Protein AF-A0A956DNE2-F1 (afdb_monomer_lite)

Secondary structure (DSSP, 8-state):
--TT---EEETTEEEEETSEETTEE----BTT--HHHHHHHHHHHHHHS-TTPEEEESS--SSSS-EEHHHHHHH-TTT--SSHHHHHHHHHTT--TTBPPPPPP--PPPP-

pLDDT: mean 95.17, std 4.62, range [77.69, 98.56]

Sequence (112 aa):
HTPGSVSYRIAGAVVTGDTLFVNGCGRCDFVGGDPEVMFATLHELLDALPGDTVMYPGHDYGQTRSARLDAQRDDNPYLAYGTVADFVRHRMEGKTPGSPLPPKPDWTPPAG

Foldseek 3Di:
DAPPFDWDDDPLEIEREQLDAALDHHAQQAARRDLLVSLVVLVCVLVVHDQQRKYAYNDHPHPDRIDGSVCCCVRRPLNPDPDSVVSCCVSCVPGHHHHHDDPDPPDDDPDD

Radius of gyration: 15.03 Å; chains: 1; bounding box: 35×41×30 Å

Structure (mmCIF, N/CA/C/O backbone):
data_AF-A0A956DNE2-F1
#
_entry.id   AF-A0A956DNE2-F1
#
loop_
_atom_site.group_PDB
_atom_site.id
_atom_site.type_symbol
_atom_site.label_atom_id
_atom_site.label_alt_id
_atom_site.label_comp_id
_atom_site.label_asym_id
_atom_site.label_entity_id
_atom_site.label_seq_id
_atom_site.pdbx_PDB_ins_code
_atom_site.Cartn_x
_atom_site.Cartn_y
_atom_site.Cartn_z
_atom_site.occupancy
_atom_site.B_iso_or_equiv
_atom_site.auth_seq_id
_atom_site.auth_comp_id
_atom_site.auth_asym_id
_atom_site.auth_atom_id
_atom_site.pdbx_PDB_model_num
ATOM 1 N N . HIS A 1 1 ? 2.759 -5.852 -4.682 1.00 95.38 1 HIS A N 1
ATOM 2 C CA . HIS A 1 1 ? 4.169 -6.116 -4.300 1.00 95.38 1 HIS A CA 1
ATOM 3 C C . HIS A 1 1 ? 4.739 -7.293 -5.085 1.00 95.38 1 HIS A C 1
ATOM 5 O O . HIS A 1 1 ? 5.673 -7.106 -5.853 1.00 95.38 1 HIS A O 1
ATOM 11 N N . THR A 1 2 ? 4.146 -8.476 -4.940 1.00 96.00 2 THR A N 1
ATOM 12 C CA . THR A 1 2 ? 4.379 -9.655 -5.790 1.00 96.00 2 THR A CA 1
ATOM 13 C C . THR A 1 2 ? 3.028 -10.228 -6.238 1.00 96.00 2 THR A C 1
ATOM 15 O O . THR A 1 2 ? 2.028 -9.956 -5.569 1.00 96.00 2 THR A O 1
ATOM 18 N N . PRO A 1 3 ? 2.959 -11.053 -7.301 1.00 94.88 3 PRO A N 1
ATOM 19 C CA . PRO A 1 3 ? 1.694 -11.653 -7.739 1.00 94.88 3 PRO A CA 1
ATOM 20 C C . PRO A 1 3 ? 1.072 -12.593 -6.697 1.00 94.88 3 PRO A C 1
ATOM 22 O O . PRO A 1 3 ? -0.135 -12.787 -6.680 1.00 94.88 3 PRO A O 1
ATOM 25 N N . GLY A 1 4 ? 1.900 -13.178 -5.825 1.00 94.69 4 GLY A N 1
ATOM 26 C CA . GLY A 1 4 ? 1.470 -14.063 -4.740 1.00 94.69 4 GLY A CA 1
ATOM 27 C C . GLY A 1 4 ? 1.272 -13.364 -3.394 1.00 94.69 4 GLY A C 1
ATOM 28 O O . GLY A 1 4 ? 1.243 -14.043 -2.372 1.00 94.69 4 GLY A O 1
ATOM 29 N N . SER A 1 5 ? 1.216 -12.029 -3.354 1.00 95.88 5 SER A N 1
ATOM 30 C CA . SER A 1 5 ? 0.947 -11.297 -2.110 1.00 95.88 5 SER A CA 1
ATOM 31 C C . SER A 1 5 ? -0.477 -11.584 -1.623 1.00 95.88 5 SER A C 1
ATOM 33 O O . SER A 1 5 ? -1.422 -11.520 -2.403 1.00 95.88 5 SER A O 1
ATOM 35 N N . VAL A 1 6 ? -0.632 -11.882 -0.331 1.00 96.31 6 VAL A N 1
ATOM 36 C CA . VAL A 1 6 ? -1.931 -12.145 0.306 1.00 96.31 6 VAL A CA 1
ATOM 37 C C . VAL A 1 6 ? -1.989 -11.406 1.639 1.00 96.31 6 VAL A C 1
ATOM 39 O O . VAL A 1 6 ? -0.996 -11.382 2.368 1.00 96.31 6 VAL A O 1
ATOM 42 N N . SER A 1 7 ? -3.151 -10.843 1.966 1.00 96.94 7 SER A N 1
ATOM 43 C CA . SER A 1 7 ? -3.432 -10.255 3.280 1.00 96.94 7 SER A CA 1
ATOM 44 C C . SER A 1 7 ? -4.373 -11.159 4.075 1.00 96.94 7 SER A C 1
ATOM 46 O O . SER A 1 7 ? -5.357 -11.665 3.535 1.00 96.94 7 SER A O 1
ATOM 48 N N . TYR A 1 8 ? -4.101 -11.341 5.366 1.00 97.69 8 TYR A N 1
ATOM 49 C CA . TYR A 1 8 ? -4.894 -12.201 6.249 1.00 97.69 8 TYR A CA 1
ATOM 50 C C . TYR A 1 8 ? -5.640 -11.365 7.278 1.00 97.69 8 TYR A C 1
ATOM 52 O O . TYR A 1 8 ? -5.028 -10.750 8.150 1.00 97.69 8 TYR A O 1
ATOM 60 N N . ARG A 1 9 ? -6.971 -11.359 7.210 1.00 96.94 9 ARG A N 1
ATOM 61 C CA . ARG A 1 9 ? -7.814 -10.722 8.225 1.00 96.94 9 ARG A CA 1
ATOM 62 C C . ARG A 1 9 ? -8.106 -11.696 9.362 1.00 96.94 9 ARG A C 1
ATOM 64 O O . ARG A 1 9 ? -8.568 -12.808 9.123 1.00 96.94 9 ARG A O 1
ATOM 71 N N . ILE A 1 10 ? -7.894 -11.252 10.596 1.00 96.06 10 ILE A N 1
ATOM 72 C CA . ILE A 1 10 ? -8.161 -12.015 11.817 1.00 96.06 10 ILE A CA 1
ATOM 73 C C . ILE A 1 10 ? -8.900 -11.090 12.786 1.00 96.06 10 ILE A C 1
ATOM 75 O O . ILE A 1 10 ? -8.311 -10.179 13.361 1.00 96.06 10 ILE A O 1
ATOM 79 N N . ALA A 1 11 ? -10.204 -11.315 12.961 1.00 94.62 11 ALA A N 1
ATOM 80 C CA . ALA A 1 11 ? -11.074 -10.465 13.778 1.00 94.62 11 ALA A CA 1
ATOM 81 C C . ALA A 1 11 ? -10.957 -8.965 13.406 1.00 94.62 11 ALA A C 1
ATOM 83 O O . ALA A 1 11 ? -11.243 -8.594 12.263 1.00 94.62 11 ALA A O 1
ATOM 84 N N . GLY A 1 12 ? -10.562 -8.117 14.364 1.00 96.06 12 GLY A N 1
ATOM 85 C CA . GLY A 1 12 ? -10.343 -6.674 14.196 1.00 96.06 12 GLY A CA 1
ATOM 86 C C . GLY A 1 12 ? -8.945 -6.294 13.693 1.00 96.06 12 GLY A C 1
ATOM 87 O O . GLY A 1 12 ? -8.546 -5.139 13.816 1.00 96.06 12 GLY A O 1
ATOM 88 N N . ALA A 1 13 ? -8.180 -7.253 13.170 1.00 98.31 13 ALA A N 1
ATOM 89 C CA . ALA A 1 13 ? -6.828 -7.044 12.673 1.00 98.31 13 ALA A CA 1
ATOM 90 C C . ALA A 1 13 ? -6.638 -7.579 11.248 1.00 98.31 13 ALA A C 1
ATOM 92 O O . ALA A 1 13 ? -7.370 -8.459 10.785 1.00 98.31 13 ALA A O 1
ATOM 93 N N . VAL A 1 14 ? -5.610 -7.076 10.567 1.00 98.50 14 VAL A N 1
ATOM 94 C CA . VAL A 1 14 ? -5.166 -7.568 9.260 1.00 98.50 14 VAL A CA 1
ATOM 95 C C . VAL A 1 14 ? -3.643 -7.651 9.196 1.00 98.50 14 VAL A C 1
ATOM 97 O O . VAL A 1 14 ? -2.945 -6.709 9.554 1.00 98.50 14 VAL A O 1
ATOM 100 N N . VAL A 1 15 ? -3.115 -8.779 8.728 1.00 98.31 15 VAL A N 1
ATOM 101 C CA . VAL A 1 15 ? -1.702 -8.933 8.367 1.00 98.31 15 VAL A CA 1
ATOM 102 C C . VAL A 1 15 ? -1.561 -8.595 6.889 1.00 98.31 15 VAL A C 1
ATOM 104 O O . VAL A 1 15 ? -2.174 -9.259 6.056 1.00 98.31 15 VAL A O 1
ATOM 107 N N . THR A 1 16 ? -0.783 -7.565 6.562 1.00 98.06 16 THR A N 1
ATOM 108 C CA . THR A 1 16 ? -0.711 -6.980 5.208 1.00 98.06 16 THR A CA 1
ATOM 109 C C . THR A 1 16 ? 0.505 -7.435 4.404 1.00 98.06 16 THR A C 1
ATOM 111 O O . THR A 1 16 ? 0.611 -7.125 3.212 1.00 98.06 16 THR A O 1
ATOM 114 N N . GLY A 1 17 ? 1.435 -8.155 5.043 1.00 97.38 17 GLY A N 1
ATOM 115 C CA . GLY A 1 17 ? 2.713 -8.519 4.438 1.00 97.38 17 GLY A CA 1
ATOM 116 C C . GLY A 1 17 ? 3.427 -7.277 3.904 1.00 97.38 17 GLY A C 1
ATOM 117 O O . GLY A 1 17 ? 3.463 -6.242 4.569 1.00 97.38 17 GLY A O 1
ATOM 118 N N . ASP A 1 18 ? 3.924 -7.365 2.675 1.00 97.19 18 ASP A N 1
ATOM 119 C CA . ASP A 1 18 ? 4.610 -6.258 2.000 1.00 97.19 18 ASP A CA 1
ATOM 120 C C . ASP A 1 18 ? 3.690 -5.415 1.107 1.00 97.19 18 ASP A C 1
ATOM 122 O O . ASP A 1 18 ? 4.149 -4.651 0.258 1.00 97.19 18 ASP A O 1
ATOM 126 N N . THR A 1 19 ? 2.374 -5.538 1.282 1.00 97.75 19 THR A N 1
ATOM 127 C CA . THR A 1 19 ? 1.397 -4.724 0.547 1.00 97.75 19 THR A CA 1
ATOM 128 C C . THR A 1 19 ? 1.331 -3.316 1.133 1.00 97.75 19 THR A C 1
ATOM 130 O O . THR A 1 19 ? 1.631 -2.346 0.439 1.00 97.75 19 THR A O 1
ATOM 133 N N . LEU A 1 20 ? 1.013 -3.212 2.426 1.00 97.94 20 LEU A N 1
ATOM 134 C CA . LEU A 1 20 ? 0.857 -1.955 3.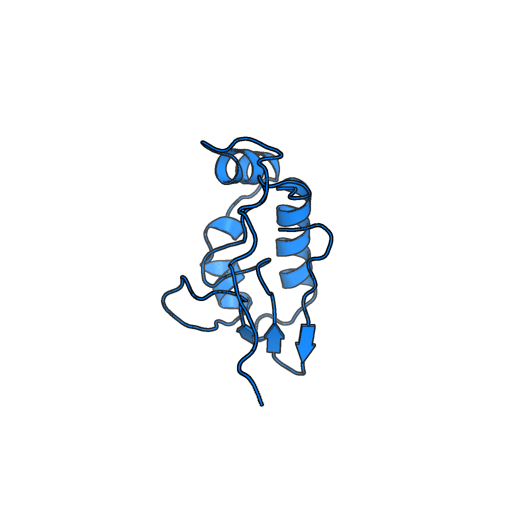160 1.00 97.94 20 LEU A CA 1
ATOM 135 C C . LEU A 1 20 ? 1.764 -1.960 4.393 1.00 97.94 20 LEU A C 1
ATOM 137 O O . LEU A 1 20 ? 1.737 -2.908 5.179 1.00 97.94 20 LEU A O 1
ATOM 141 N N . PHE A 1 21 ? 2.526 -0.883 4.567 1.00 98.00 21 PHE A N 1
ATOM 142 C CA . PHE A 1 21 ? 3.356 -0.614 5.740 1.00 98.00 21 PHE A CA 1
ATOM 143 C C . PHE A 1 21 ? 2.823 0.599 6.499 1.00 98.00 21 PHE A C 1
ATOM 145 O O . PHE A 1 21 ? 2.077 1.398 5.936 1.00 98.00 21 PHE A O 1
ATOM 152 N N . VAL A 1 22 ? 3.259 0.779 7.750 1.00 97.75 22 VAL A N 1
ATOM 153 C CA . VAL A 1 22 ? 3.023 2.041 8.463 1.00 97.75 22 VAL A CA 1
ATOM 154 C C . VAL A 1 22 ? 3.728 3.163 7.697 1.00 97.75 22 VAL A C 1
ATOM 156 O O . VAL A 1 22 ? 4.953 3.179 7.595 1.00 97.75 22 VAL A O 1
ATOM 159 N N . ASN A 1 23 ? 2.937 4.070 7.128 1.00 96.62 23 ASN A N 1
ATOM 160 C CA . ASN A 1 23 ? 3.343 5.190 6.279 1.00 96.62 23 ASN A CA 1
ATOM 161 C C . ASN A 1 23 ? 4.188 4.774 5.056 1.00 96.62 23 ASN A C 1
ATOM 163 O O . ASN A 1 23 ? 5.040 5.527 4.581 1.00 96.62 23 ASN A O 1
ATOM 167 N N . GLY A 1 24 ? 3.960 3.563 4.537 1.00 96.81 24 GLY A N 1
ATOM 168 C CA . GLY A 1 24 ? 4.677 3.024 3.384 1.00 96.81 24 GLY A CA 1
ATOM 169 C C . GLY A 1 24 ? 3.906 1.958 2.604 1.00 96.81 24 GLY A C 1
ATOM 170 O O . GLY A 1 24 ? 2.813 1.545 2.984 1.00 96.81 24 GLY A O 1
ATOM 171 N N . CYS A 1 25 ? 4.512 1.470 1.521 1.00 97.31 25 CYS A N 1
ATOM 172 C CA . CYS A 1 25 ? 4.077 0.272 0.798 1.00 97.31 25 CYS A CA 1
ATOM 173 C C . CYS A 1 25 ? 5.271 -0.452 0.153 1.00 97.31 25 CYS A C 1
ATOM 175 O O . CYS A 1 25 ? 6.361 0.116 -0.018 1.00 97.31 25 CYS A O 1
ATOM 177 N N . GLY A 1 26 ? 5.063 -1.711 -0.233 1.00 96.56 26 GLY A N 1
ATOM 178 C CA . GLY A 1 26 ? 6.084 -2.540 -0.867 1.00 96.56 26 GLY A CA 1
ATOM 179 C C . GLY A 1 26 ? 6.676 -1.959 -2.149 1.00 96.56 26 GLY A C 1
ATOM 180 O O . GLY A 1 26 ? 6.153 -1.058 -2.817 1.00 96.56 26 GLY A O 1
ATOM 181 N N . ARG A 1 27 ? 7.831 -2.495 -2.534 1.00 96.38 27 ARG A N 1
ATOM 182 C CA . ARG A 1 27 ? 8.398 -2.264 -3.868 1.00 96.38 27 ARG A CA 1
ATOM 183 C C . ARG A 1 27 ? 7.597 -3.010 -4.936 1.00 96.38 27 ARG A C 1
ATOM 185 O O . ARG A 1 27 ? 6.970 -4.025 -4.637 1.00 96.38 27 ARG A O 1
ATOM 192 N N . CYS A 1 28 ? 7.634 -2.487 -6.159 1.00 97.69 28 CYS A N 1
ATOM 193 C CA . CYS A 1 28 ? 6.891 -3.013 -7.309 1.00 97.69 28 CYS A CA 1
ATOM 194 C C . CYS A 1 28 ? 7.767 -3.184 -8.558 1.00 97.69 28 CYS A C 1
ATOM 196 O O . CYS A 1 28 ? 7.249 -3.425 -9.634 1.00 97.69 28 CYS A O 1
ATOM 198 N N . ASP A 1 29 ? 9.082 -3.022 -8.440 1.00 97.38 29 ASP A N 1
ATOM 199 C CA . ASP A 1 29 ? 9.998 -2.970 -9.581 1.00 97.38 29 ASP A CA 1
ATOM 200 C C . ASP A 1 29 ? 10.777 -4.268 -9.819 1.00 97.38 29 ASP A C 1
ATOM 202 O O . ASP A 1 29 ? 11.425 -4.410 -10.852 1.00 97.38 29 ASP A O 1
ATOM 206 N N . PHE A 1 30 ? 10.703 -5.233 -8.900 1.00 96.81 30 PHE A N 1
ATOM 207 C CA . PHE A 1 30 ? 11.217 -6.578 -9.146 1.00 96.81 30 PHE A CA 1
ATOM 208 C C . PHE A 1 30 ? 10.298 -7.373 -10.084 1.00 96.81 30 PHE A C 1
ATOM 210 O O . PHE A 1 30 ? 9.140 -7.012 -10.282 1.00 96.81 30 PHE A O 1
ATOM 217 N N . VAL A 1 31 ? 10.804 -8.478 -10.641 1.00 95.56 31 VAL A N 1
ATOM 218 C CA . VAL A 1 31 ? 10.019 -9.428 -11.448 1.00 95.56 31 VAL A CA 1
ATOM 219 C C . VAL A 1 31 ? 8.679 -9.769 -10.777 1.00 95.56 31 VAL A C 1
ATOM 221 O O . VAL A 1 31 ? 8.629 -10.180 -9.618 1.00 95.56 31 VAL A O 1
ATOM 224 N N . GLY A 1 32 ? 7.588 -9.580 -11.527 1.00 95.38 32 GLY A N 1
ATOM 225 C CA . GLY A 1 32 ? 6.208 -9.799 -11.080 1.00 95.38 32 GLY A CA 1
ATOM 226 C C . GLY A 1 32 ? 5.600 -8.666 -10.243 1.00 95.38 32 GLY A C 1
ATOM 227 O O . GLY A 1 32 ? 4.405 -8.698 -9.965 1.00 95.38 32 GLY A O 1
ATOM 228 N N . GLY A 1 33 ? 6.383 -7.672 -9.828 1.00 97.44 33 GLY A N 1
ATOM 229 C CA . GLY A 1 33 ? 5.855 -6.459 -9.217 1.00 97.44 33 GLY A CA 1
ATOM 230 C C . GLY A 1 33 ? 5.141 -5.584 -10.247 1.00 97.44 33 GLY A C 1
ATOM 231 O O . GLY A 1 33 ? 5.591 -5.464 -11.384 1.00 97.44 33 GLY A O 1
ATOM 232 N N . ASP A 1 34 ? 4.036 -4.971 -9.828 1.00 98.25 34 ASP A N 1
ATOM 233 C CA . ASP A 1 34 ? 3.243 -4.074 -10.664 1.00 98.25 34 ASP A CA 1
ATOM 234 C C . ASP A 1 34 ? 2.728 -2.896 -9.807 1.00 98.25 34 ASP A C 1
ATOM 236 O O . ASP A 1 34 ? 2.014 -3.123 -8.820 1.00 98.25 34 ASP A O 1
ATOM 240 N N . PRO A 1 35 ? 3.141 -1.647 -10.104 1.00 98.19 35 PRO A N 1
ATOM 241 C CA . PRO A 1 35 ? 2.726 -0.471 -9.345 1.00 98.19 35 PRO A CA 1
ATOM 242 C C . PRO A 1 35 ? 1.264 -0.068 -9.592 1.00 98.19 35 PRO A C 1
ATOM 244 O O . PRO A 1 35 ? 0.659 0.511 -8.693 1.00 98.19 35 PRO A O 1
ATOM 247 N N . GLU A 1 36 ? 0.675 -0.375 -10.749 1.00 98.44 36 GLU A N 1
ATOM 248 C CA . GLU A 1 36 ? -0.745 -0.103 -11.018 1.00 98.44 36 GLU A CA 1
ATOM 249 C C . GLU A 1 36 ? -1.625 -1.044 -10.195 1.00 98.44 36 GLU A C 1
ATOM 251 O O . GLU A 1 36 ? -2.545 -0.600 -9.504 1.00 98.44 36 GLU A O 1
ATOM 256 N N . VAL A 1 37 ? -1.274 -2.334 -10.177 1.00 98.25 37 VAL A N 1
ATOM 257 C CA . VAL A 1 37 ? -1.948 -3.324 -9.323 1.00 98.25 37 VAL A CA 1
ATOM 258 C C . VAL A 1 37 ? -1.780 -2.959 -7.852 1.00 98.25 37 VAL A C 1
ATOM 260 O O . VAL A 1 37 ? -2.751 -3.000 -7.104 1.00 98.25 37 VAL A O 1
ATOM 263 N N . MET A 1 38 ? -0.581 -2.545 -7.427 1.00 98.38 38 MET A N 1
ATOM 264 C CA . MET A 1 38 ? -0.352 -2.100 -6.049 1.00 98.38 38 MET A CA 1
ATOM 265 C C . MET A 1 38 ? -1.264 -0.934 -5.659 1.00 98.38 38 MET A C 1
ATOM 267 O O . MET A 1 38 ? -1.853 -0.969 -4.581 1.00 98.38 38 MET A O 1
ATOM 271 N N . PHE A 1 39 ? -1.391 0.079 -6.519 1.00 98.50 39 PHE A N 1
ATOM 272 C CA . PHE A 1 39 ? -2.274 1.217 -6.270 1.00 98.50 39 PHE A CA 1
ATOM 273 C C . PHE A 1 39 ? -3.718 0.758 -6.042 1.00 98.50 39 PHE A C 1
ATOM 275 O O . PHE A 1 39 ? -4.325 1.131 -5.038 1.00 98.50 39 PHE A O 1
ATOM 282 N N . ALA A 1 40 ? -4.241 -0.099 -6.924 1.00 98.19 40 ALA A N 1
ATOM 283 C CA . ALA A 1 40 ? -5.588 -0.648 -6.791 1.00 98.19 40 ALA A CA 1
ATOM 284 C C . ALA A 1 40 ? -5.749 -1.478 -5.505 1.00 98.19 40 ALA A C 1
ATOM 286 O O . ALA A 1 40 ? -6.684 -1.247 -4.743 1.00 98.19 40 ALA A O 1
ATOM 287 N N . THR A 1 41 ? -4.803 -2.379 -5.212 1.00 97.94 41 THR A N 1
ATOM 288 C CA . THR A 1 41 ? -4.832 -3.236 -4.014 1.00 97.94 41 THR A CA 1
ATOM 289 C C . THR A 1 41 ? -4.828 -2.426 -2.717 1.00 97.94 41 THR A C 1
ATOM 291 O O . THR A 1 41 ? -5.519 -2.787 -1.768 1.00 97.94 41 THR A O 1
ATOM 294 N N . LEU A 1 42 ? -4.056 -1.338 -2.649 1.00 98.12 42 LEU A N 1
ATOM 295 C CA . LEU A 1 42 ? -4.001 -0.473 -1.469 1.00 98.12 42 LEU A CA 1
ATOM 296 C C . LEU A 1 42 ? -5.360 0.176 -1.170 1.00 98.12 42 LEU A C 1
ATOM 298 O O . LEU A 1 42 ? -5.792 0.172 -0.020 1.00 98.12 42 LEU A O 1
ATOM 302 N N . HIS A 1 43 ? -6.040 0.690 -2.196 1.00 97.19 43 HIS A N 1
ATOM 303 C CA . HIS A 1 43 ? -7.359 1.307 -2.044 1.00 97.19 43 HIS A CA 1
ATOM 304 C C . HIS A 1 43 ? -8.426 0.260 -1.718 1.00 97.19 43 HIS A C 1
ATOM 306 O O . HIS A 1 43 ? -9.171 0.424 -0.756 1.00 97.19 43 HIS A O 1
ATOM 312 N N . GLU A 1 44 ? -8.425 -0.868 -2.434 1.00 97.12 44 GLU A N 1
ATOM 313 C CA . GLU A 1 44 ? -9.346 -1.980 -2.182 1.00 97.12 44 GLU A CA 1
ATOM 314 C C . GLU A 1 44 ? -9.237 -2.495 -0.739 1.00 97.12 44 GLU A C 1
ATOM 316 O O . GLU A 1 44 ? -10.252 -2.710 -0.080 1.00 97.12 44 GLU 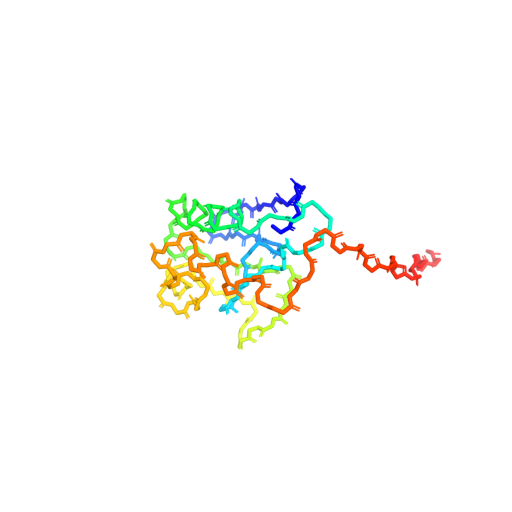A O 1
ATOM 321 N N . LEU A 1 45 ? -8.017 -2.638 -0.209 1.00 96.75 45 LEU A N 1
ATOM 322 C CA . LEU A 1 45 ? -7.790 -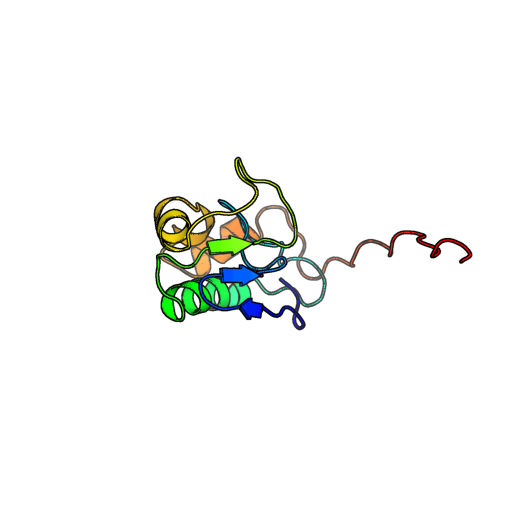3.071 1.171 1.00 96.75 45 LEU A CA 1
ATOM 323 C C . LEU A 1 45 ? -8.420 -2.113 2.194 1.00 96.75 45 LEU A C 1
ATOM 325 O O . LEU A 1 45 ? -8.992 -2.569 3.186 1.00 96.75 45 LEU A O 1
ATOM 329 N N . LEU A 1 46 ? -8.298 -0.801 1.974 1.00 96.69 46 LEU A N 1
ATOM 330 C CA . LEU A 1 46 ? -8.851 0.220 2.868 1.00 96.69 46 LEU A CA 1
ATOM 331 C C . LEU A 1 46 ? -10.368 0.331 2.757 1.00 96.69 46 LEU A C 1
ATOM 333 O O . LEU A 1 46 ? -11.017 0.629 3.755 1.00 96.69 46 LEU A O 1
ATOM 337 N N . ASP A 1 47 ? -10.924 0.127 1.568 1.00 96.75 47 ASP A N 1
ATOM 338 C CA . ASP A 1 47 ? -12.367 0.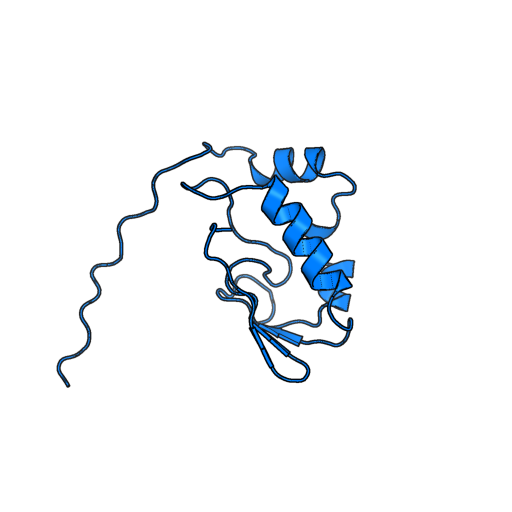188 1.332 1.00 96.75 47 ASP A CA 1
ATOM 339 C C . ASP A 1 47 ? -13.076 -1.073 1.843 1.00 96.75 47 ASP A C 1
ATOM 341 O O . ASP A 1 47 ? -14.211 -1.013 2.317 1.00 96.75 47 ASP A O 1
ATOM 345 N N . ALA A 1 48 ? -12.398 -2.223 1.803 1.00 96.81 48 ALA A N 1
ATOM 346 C CA . ALA A 1 48 ? -12.947 -3.506 2.233 1.00 96.81 48 ALA A CA 1
ATOM 347 C C . ALA A 1 48 ? -13.005 -3.687 3.761 1.00 96.81 48 ALA A C 1
ATOM 349 O O . ALA A 1 48 ? -13.692 -4.594 4.247 1.00 96.81 48 ALA A O 1
ATOM 350 N N . LEU A 1 49 ? -12.267 -2.883 4.534 1.00 97.62 49 LEU A N 1
ATOM 351 C CA . LEU A 1 49 ? -12.083 -3.081 5.973 1.00 97.62 49 LEU A CA 1
ATOM 352 C C . LEU A 1 49 ? -12.515 -1.851 6.792 1.00 97.62 49 LEU A C 1
ATOM 354 O O . LEU A 1 49 ? -12.304 -0.717 6.368 1.00 97.62 49 LEU A O 1
ATOM 358 N N . PRO A 1 50 ? -13.088 -2.046 7.998 1.00 97.94 50 PRO A N 1
ATOM 359 C CA . PRO A 1 50 ? -13.370 -0.946 8.916 1.00 97.94 50 PRO A CA 1
ATOM 360 C C . PRO A 1 50 ? -12.112 -0.129 9.229 1.00 97.94 50 PRO A C 1
ATOM 362 O O . PRO A 1 50 ? -11.041 -0.702 9.439 1.00 97.94 50 PRO A O 1
ATOM 365 N N . GLY A 1 51 ? -12.246 1.195 9.321 1.00 97.88 51 GLY A N 1
ATOM 366 C CA . GLY A 1 51 ? -11.113 2.090 9.586 1.00 97.88 51 GLY A CA 1
ATOM 367 C C . GLY A 1 51 ? -10.415 1.831 10.927 1.00 97.88 51 GLY A C 1
ATOM 368 O O . GLY A 1 51 ? -9.218 2.061 11.055 1.00 97.88 51 GLY A O 1
ATOM 369 N N . ASP A 1 52 ? -11.124 1.284 11.915 1.00 98.12 52 ASP A N 1
ATOM 370 C CA . ASP A 1 52 ? -10.558 0.895 13.206 1.00 98.12 52 ASP A CA 1
ATOM 371 C C . ASP A 1 52 ? -9.804 -0.442 13.201 1.00 98.12 52 ASP A C 1
ATOM 373 O O . ASP A 1 52 ? -9.189 -0.784 14.213 1.00 98.12 52 ASP A O 1
ATOM 377 N N . THR A 1 53 ? -9.782 -1.158 12.072 1.00 98.56 53 THR A N 1
ATOM 378 C CA . THR A 1 53 ? -8.983 -2.378 11.900 1.00 98.56 53 THR A CA 1
ATOM 379 C C . THR A 1 53 ? -7.501 -2.068 12.098 1.00 98.56 53 THR A C 1
ATOM 381 O O . THR A 1 53 ? -6.967 -1.135 11.496 1.00 98.56 53 THR A O 1
ATOM 384 N N . VAL A 1 54 ? -6.809 -2.873 12.905 1.00 98.44 54 VAL A N 1
ATOM 385 C CA . VAL A 1 54 ? -5.366 -2.723 13.145 1.00 98.44 54 VAL A CA 1
ATOM 386 C C . VAL A 1 54 ? -4.572 -3.522 12.111 1.00 98.44 54 VAL A C 1
ATOM 388 O O . VAL A 1 54 ? -4.734 -4.738 12.002 1.00 98.44 54 VAL A O 1
ATOM 391 N N . MET A 1 55 ? -3.691 -2.860 11.364 1.00 98.06 55 MET A N 1
ATOM 392 C CA . MET A 1 55 ? -2.790 -3.505 10.412 1.00 98.06 55 MET A CA 1
ATOM 393 C C . MET A 1 55 ? -1.452 -3.912 11.034 1.00 98.06 55 MET A C 1
ATOM 395 O O . MET A 1 55 ? -0.870 -3.181 11.837 1.00 98.06 55 MET A O 1
ATOM 399 N N . TYR A 1 56 ? -0.943 -5.057 10.589 1.00 98.06 56 TYR A N 1
ATOM 400 C CA . TYR A 1 56 ? 0.353 -5.621 10.952 1.00 98.06 56 TYR A CA 1
ATOM 401 C C . TYR A 1 56 ? 1.164 -5.905 9.675 1.00 98.06 56 TYR A C 1
ATOM 403 O O . TYR A 1 56 ? 0.814 -6.822 8.922 1.00 98.06 56 TYR A O 1
ATOM 411 N N . PRO A 1 57 ? 2.222 -5.126 9.399 1.00 98.00 57 PRO A N 1
ATOM 412 C CA . PRO A 1 57 ? 3.031 -5.284 8.199 1.00 98.00 57 PRO A CA 1
ATOM 413 C C . PRO A 1 57 ? 3.997 -6.471 8.286 1.00 98.00 57 PRO A C 1
ATOM 415 O O . PRO A 1 57 ? 4.333 -6.945 9.369 1.00 98.00 57 PRO A O 1
ATOM 418 N N . GLY A 1 58 ? 4.475 -6.931 7.126 1.00 95.38 58 GLY A N 1
ATOM 419 C CA . GLY A 1 58 ? 5.524 -7.953 7.019 1.00 95.38 58 GLY A CA 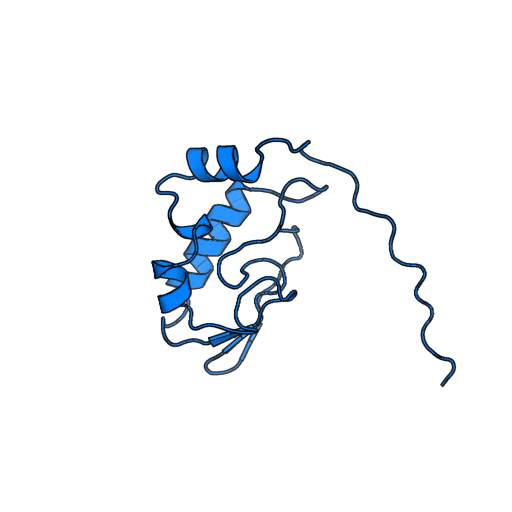1
ATOM 420 C C . GLY A 1 58 ? 6.910 -7.447 7.426 1.00 95.38 58 GLY A C 1
ATOM 421 O O . GLY A 1 58 ? 7.736 -8.228 7.892 1.00 95.38 58 GLY A O 1
ATOM 422 N N . HIS A 1 59 ? 7.133 -6.136 7.312 1.00 94.38 59 HIS A N 1
ATOM 423 C CA . HIS A 1 59 ? 8.350 -5.458 7.739 1.00 94.38 59 HIS A CA 1
ATOM 424 C C . HIS A 1 59 ? 8.023 -4.168 8.494 1.00 94.38 59 HIS A C 1
ATOM 426 O O . HIS A 1 59 ? 7.070 -3.459 8.169 1.00 94.38 59 HIS A O 1
ATOM 432 N N . ASP A 1 60 ? 8.849 -3.858 9.490 1.00 90.56 60 ASP A N 1
ATOM 433 C CA . ASP A 1 60 ? 8.742 -2.642 10.288 1.00 90.56 60 ASP A CA 1
ATOM 434 C C . ASP A 1 60 ? 9.749 -1.595 9.798 1.00 90.56 60 ASP A C 1
ATOM 436 O O . ASP A 1 60 ? 10.960 -1.736 9.977 1.00 90.56 60 ASP A O 1
ATOM 440 N N . TYR A 1 61 ? 9.227 -0.554 9.154 1.00 84.69 61 TYR A N 1
ATOM 441 C CA . TYR A 1 61 ? 9.976 0.638 8.742 1.00 84.69 61 TYR A CA 1
ATOM 442 C C . TYR A 1 61 ? 9.366 1.924 9.316 1.00 84.69 61 TYR A C 1
ATOM 444 O O . TYR A 1 61 ? 9.829 3.022 9.005 1.00 84.69 61 TYR A O 1
ATOM 452 N N . GLY A 1 62 ? 8.281 1.793 10.083 1.00 81.12 62 GLY A N 1
ATOM 453 C CA . GLY A 1 62 ? 7.490 2.909 10.576 1.00 81.12 62 GLY A CA 1
ATOM 454 C C . GLY A 1 62 ? 7.949 3.381 11.950 1.00 81.12 62 GLY A C 1
ATOM 455 O O . GLY A 1 62 ? 8.893 2.868 12.542 1.00 81.12 62 GLY A O 1
ATOM 456 N N . GLN A 1 63 ? 7.238 4.371 12.487 1.00 86.75 63 GLN A N 1
ATOM 457 C CA . GLN A 1 63 ? 7.429 4.807 13.877 1.00 86.75 63 GLN A CA 1
ATOM 458 C C . GLN A 1 63 ? 6.831 3.811 14.881 1.00 86.75 63 GLN A C 1
ATOM 460 O O . GLN A 1 63 ? 7.203 3.793 16.054 1.00 86.75 63 GLN A O 1
ATOM 465 N N . THR A 1 64 ? 5.886 2.993 14.418 1.00 94.38 64 THR A N 1
ATOM 466 C CA . THR A 1 64 ? 5.196 1.969 15.193 1.00 94.38 64 THR A CA 1
ATOM 467 C C . THR A 1 64 ? 5.141 0.668 14.400 1.00 94.38 64 THR A C 1
ATOM 469 O O . THR A 1 64 ? 5.144 0.665 13.172 1.00 94.38 64 THR A O 1
ATOM 472 N N . ARG A 1 65 ? 5.015 -0.449 15.125 1.00 95.81 65 ARG A N 1
ATOM 473 C CA . ARG A 1 65 ? 4.918 -1.801 14.546 1.00 95.81 65 ARG A CA 1
ATOM 474 C C . ARG A 1 65 ? 3.563 -2.109 13.911 1.00 95.81 65 ARG A C 1
ATOM 476 O O . ARG A 1 65 ? 3.434 -3.082 13.179 1.00 95.81 65 ARG A O 1
ATOM 483 N N . SER A 1 66 ? 2.541 -1.334 14.249 1.00 97.25 66 SER A N 1
ATOM 484 C CA . SER A 1 66 ? 1.173 -1.475 13.759 1.00 97.25 66 SER A CA 1
ATOM 485 C C . SER A 1 66 ? 0.467 -0.123 13.810 1.00 97.25 66 SER A C 1
ATOM 487 O O . SER A 1 66 ? 0.895 0.790 14.526 1.00 97.25 66 SER A O 1
ATOM 489 N N . ALA A 1 67 ? -0.610 0.012 13.043 1.00 97.62 67 ALA A N 1
ATOM 490 C CA . ALA A 1 67 ? -1.440 1.213 12.999 1.00 97.62 67 ALA A CA 1
ATOM 491 C C . ALA A 1 67 ? -2.880 0.852 12.613 1.00 97.62 67 ALA A C 1
ATOM 493 O O . ALA A 1 67 ? -3.128 -0.232 12.087 1.00 97.62 67 ALA A O 1
ATOM 494 N N . ARG A 1 68 ? -3.836 1.747 12.875 1.00 98.25 68 ARG A N 1
ATOM 495 C CA . ARG A 1 68 ? -5.214 1.602 12.380 1.00 98.25 68 ARG A CA 1
ATOM 496 C C . ARG A 1 68 ? -5.283 1.990 10.903 1.00 98.25 68 ARG A C 1
ATOM 498 O O . ARG A 1 68 ? -4.507 2.834 10.454 1.00 98.25 68 ARG A O 1
ATOM 505 N N . LEU A 1 69 ? -6.187 1.367 10.151 1.00 98.25 69 LEU A N 1
ATOM 506 C CA . LEU A 1 69 ? -6.336 1.639 8.719 1.00 98.25 69 LEU A CA 1
ATOM 507 C C . LEU A 1 69 ? -6.803 3.069 8.429 1.00 98.25 69 LEU A C 1
ATOM 509 O O . LEU A 1 69 ? -6.390 3.629 7.420 1.00 98.25 69 LEU A O 1
ATOM 513 N N . ASP A 1 70 ? -7.610 3.677 9.300 1.00 98.19 70 ASP A N 1
ATOM 514 C CA . ASP A 1 70 ? -8.007 5.082 9.161 1.00 98.19 70 ASP A CA 1
ATOM 515 C C . ASP A 1 70 ? -6.811 6.032 9.276 1.00 98.19 70 ASP A C 1
ATOM 517 O O . ASP A 1 70 ? -6.593 6.839 8.382 1.00 98.19 70 ASP A O 1
ATOM 521 N N . ALA A 1 71 ? -5.952 5.843 10.276 1.00 97.50 71 ALA A N 1
ATOM 522 C CA . ALA A 1 71 ? -4.707 6.596 10.394 1.00 97.50 71 ALA A CA 1
ATOM 523 C C . ALA A 1 71 ? -3.818 6.417 9.154 1.00 97.50 71 ALA A C 1
ATOM 525 O O . ALA A 1 71 ? -3.179 7.357 8.705 1.00 97.50 71 ALA A O 1
ATOM 526 N N . GLN A 1 72 ? -3.783 5.222 8.556 1.00 97.69 72 GLN A N 1
ATOM 527 C CA . GLN A 1 72 ? -3.037 5.022 7.311 1.00 97.69 72 GLN A CA 1
ATOM 528 C C . GLN A 1 72 ? -3.674 5.726 6.117 1.00 97.69 72 GLN A C 1
ATOM 530 O O . GLN A 1 72 ? -2.947 6.292 5.310 1.00 97.69 72 GLN A O 1
ATOM 535 N N . ARG A 1 73 ? -5.002 5.730 6.008 1.00 96.75 73 ARG A N 1
ATOM 536 C CA . ARG A 1 73 ? -5.706 6.493 4.974 1.00 96.75 73 ARG A CA 1
ATOM 537 C C . ARG A 1 73 ? -5.370 7.984 5.049 1.00 96.75 73 ARG A C 1
ATOM 539 O O . ARG A 1 73 ? -5.198 8.601 4.003 1.00 96.75 73 ARG A O 1
ATOM 546 N N . ASP A 1 74 ? -5.254 8.517 6.260 1.00 96.38 74 ASP A N 1
ATOM 547 C CA . ASP A 1 74 ? -5.029 9.943 6.490 1.00 96.38 74 ASP A CA 1
ATOM 548 C C . ASP A 1 74 ? -3.540 10.332 6.382 1.00 96.38 74 ASP A C 1
ATOM 550 O O . ASP A 1 74 ? -3.215 11.361 5.787 1.00 96.38 74 ASP A O 1
ATOM 554 N N . ASP A 1 75 ? -2.628 9.500 6.900 1.00 95.94 75 ASP A N 1
ATOM 555 C CA . ASP A 1 75 ? -1.218 9.871 7.096 1.00 95.94 75 ASP A CA 1
ATOM 556 C C . ASP A 1 75 ? -0.235 9.209 6.115 1.00 95.94 75 ASP A C 1
ATOM 558 O O . ASP A 1 75 ? 0.902 9.673 5.968 1.00 95.94 75 ASP A O 1
ATOM 562 N N . ASN A 1 76 ? -0.600 8.103 5.456 1.00 96.81 76 ASN A N 1
ATOM 563 C CA . ASN A 1 76 ? 0.353 7.368 4.624 1.00 96.81 76 ASN A CA 1
ATOM 564 C C . ASN A 1 76 ? 0.587 8.105 3.291 1.00 96.81 76 ASN A C 1
ATOM 566 O O . ASN A 1 76 ? -0.321 8.188 2.458 1.00 96.81 76 ASN A O 1
ATOM 570 N N . PRO A 1 77 ? 1.818 8.566 3.002 1.00 95.88 77 PRO A N 1
ATOM 571 C CA . PRO A 1 77 ? 2.093 9.371 1.812 1.00 95.88 77 PRO A CA 1
ATOM 572 C C . PRO A 1 77 ? 1.850 8.613 0.500 1.00 95.88 77 PRO A C 1
ATOM 574 O O . PRO A 1 77 ? 1.602 9.231 -0.530 1.00 95.88 77 PRO A O 1
ATOM 577 N N . TYR A 1 78 ? 1.881 7.277 0.520 1.00 95.94 78 TYR A N 1
ATOM 578 C CA . TYR A 1 78 ? 1.609 6.451 -0.658 1.00 95.94 78 TYR A CA 1
ATOM 579 C C . TYR A 1 78 ? 0.116 6.328 -0.983 1.00 95.94 78 TYR A C 1
ATOM 581 O O . TYR A 1 78 ? -0.219 5.923 -2.093 1.00 95.94 78 TYR A O 1
ATOM 589 N N . LEU A 1 79 ? -0.763 6.694 -0.047 1.00 96.50 79 LEU A N 1
ATOM 590 C CA . LEU A 1 79 ? -2.216 6.739 -0.229 1.00 96.50 79 LEU A CA 1
ATOM 591 C C . LEU A 1 79 ? -2.717 8.138 -0.625 1.00 96.50 79 LEU A C 1
ATOM 593 O O . LEU A 1 79 ? -3.853 8.282 -1.058 1.00 96.50 79 LEU A O 1
ATOM 597 N N . ALA A 1 80 ? -1.860 9.162 -0.549 1.00 95.38 80 ALA A N 1
ATOM 598 C CA . ALA A 1 80 ? -2.213 10.544 -0.877 1.00 95.38 80 ALA A CA 1
ATOM 599 C C . ALA A 1 80 ? -2.231 10.855 -2.392 1.00 95.38 80 ALA A C 1
ATOM 601 O O . ALA A 1 80 ? -2.611 11.955 -2.799 1.00 95.38 80 ALA A O 1
ATOM 602 N N . TYR A 1 81 ? -1.802 9.920 -3.247 1.00 96.06 81 TYR A N 1
ATOM 603 C CA . TYR A 1 81 ? -1.784 10.122 -4.698 1.00 96.06 81 TYR A CA 1
ATOM 604 C C . TYR A 1 81 ? -3.191 9.998 -5.290 1.00 96.06 81 TYR A C 1
ATOM 606 O O . TYR A 1 81 ? -3.762 8.914 -5.335 1.00 96.06 81 TYR A O 1
ATOM 614 N N . GLY A 1 82 ? -3.721 11.101 -5.823 1.00 90.94 82 GLY A N 1
ATOM 615 C CA . GLY A 1 82 ? -5.064 11.134 -6.415 1.00 90.94 82 GLY A CA 1
ATOM 616 C C . GLY A 1 82 ? -5.201 10.429 -7.770 1.00 90.94 82 GLY A C 1
ATOM 617 O O . GLY A 1 82 ? -6.318 10.242 -8.247 1.00 90.94 82 GLY A O 1
ATOM 618 N N . THR A 1 83 ? -4.094 10.047 -8.416 1.00 97.12 83 THR A N 1
ATOM 619 C CA . THR A 1 83 ? -4.117 9.314 -9.688 1.00 97.12 83 THR A CA 1
ATOM 620 C C . THR A 1 83 ? -3.135 8.148 -9.675 1.00 97.12 83 THR A C 1
ATOM 622 O O . THR A 1 83 ? -2.036 8.245 -9.120 1.00 97.12 83 THR A O 1
ATOM 625 N N . VAL A 1 84 ? -3.499 7.061 -10.365 1.00 98.19 84 VAL A N 1
ATOM 626 C CA . VAL A 1 84 ? -2.600 5.916 -10.577 1.00 98.19 84 VAL A CA 1
ATOM 627 C C . VAL A 1 84 ? -1.316 6.340 -11.297 1.00 98.19 84 VAL A C 1
ATOM 629 O O . VAL A 1 84 ? -0.237 5.874 -10.955 1.00 98.19 84 VAL A O 1
ATOM 632 N N . ALA A 1 85 ? -1.397 7.285 -12.239 1.00 98.38 85 ALA A N 1
ATOM 633 C CA . ALA A 1 85 ? -0.241 7.746 -13.001 1.00 98.38 85 ALA A CA 1
ATOM 634 C C . ALA A 1 85 ? 0.799 8.457 -12.120 1.00 98.38 85 ALA A C 1
ATOM 636 O O . ALA A 1 85 ? 2.000 8.226 -12.280 1.00 98.38 85 ALA A O 1
ATOM 637 N N . ASP A 1 86 ? 0.362 9.300 -11.179 1.00 98.06 86 ASP A N 1
ATOM 638 C CA . ASP A 1 86 ? 1.274 9.980 -10.253 1.00 98.06 86 ASP A CA 1
ATOM 639 C C . ASP A 1 86 ? 1.869 9.004 -9.236 1.00 98.06 86 ASP A C 1
ATOM 641 O O . ASP A 1 86 ? 3.075 9.058 -8.975 1.00 98.06 86 ASP A O 1
ATOM 645 N N . PHE A 1 87 ? 1.060 8.060 -8.741 1.00 98.31 87 PHE A N 1
ATOM 646 C CA . PHE A 1 87 ? 1.555 6.978 -7.897 1.00 98.31 87 PHE A CA 1
ATOM 647 C C . PHE A 1 87 ? 2.625 6.159 -8.618 1.00 98.31 87 PHE A C 1
ATOM 649 O O . PHE A 1 87 ? 3.710 5.971 -8.077 1.00 98.31 87 PHE A O 1
ATOM 656 N N . VAL A 1 88 ? 2.361 5.695 -9.845 1.00 98.38 88 VAL A N 1
ATOM 657 C CA . VAL A 1 88 ? 3.304 4.890 -10.637 1.00 98.38 88 VAL A CA 1
ATOM 658 C C . VAL A 1 88 ? 4.586 5.672 -10.894 1.00 98.38 88 VAL A C 1
ATOM 660 O O . VAL A 1 88 ? 5.672 5.133 -10.675 1.00 98.38 88 VAL A O 1
ATOM 663 N N . ARG A 1 89 ? 4.480 6.950 -11.288 1.00 97.56 89 ARG A N 1
ATOM 664 C CA . ARG A 1 89 ? 5.642 7.818 -11.520 1.00 97.56 89 ARG A CA 1
ATOM 665 C C . ARG A 1 89 ? 6.531 7.888 -10.284 1.00 97.56 89 ARG A C 1
ATOM 667 O O . ARG A 1 89 ? 7.721 7.614 -10.390 1.00 97.56 89 ARG A O 1
ATOM 674 N N . HIS A 1 90 ? 5.959 8.202 -9.123 1.00 96.94 90 HIS A N 1
ATOM 675 C CA . HIS A 1 90 ? 6.721 8.275 -7.878 1.00 96.94 90 HIS A CA 1
ATOM 676 C C . HIS A 1 90 ? 7.240 6.900 -7.441 1.00 96.94 90 HIS A C 1
ATOM 678 O O . HIS A 1 90 ? 8.400 6.738 -7.064 1.00 96.94 90 HIS A O 1
ATOM 684 N N . ARG A 1 91 ? 6.397 5.865 -7.511 1.00 96.06 91 ARG A N 1
ATOM 685 C CA . ARG A 1 91 ? 6.745 4.520 -7.047 1.00 96.06 91 ARG A CA 1
ATOM 686 C C . ARG A 1 91 ? 7.890 3.924 -7.851 1.00 96.06 91 ARG A C 1
ATOM 688 O O . ARG A 1 91 ? 8.668 3.166 -7.268 1.00 96.06 91 ARG A O 1
ATOM 695 N N . MET A 1 92 ? 7.999 4.265 -9.131 1.00 97.31 92 MET A N 1
ATOM 696 C CA . MET A 1 92 ? 9.011 3.752 -10.054 1.00 97.31 92 MET A CA 1
ATOM 697 C C . MET A 1 92 ? 10.187 4.711 -10.280 1.00 97.31 92 MET A C 1
ATOM 699 O O . MET A 1 92 ? 11.119 4.358 -11.001 1.00 97.31 92 MET A O 1
ATOM 703 N N . GLU A 1 93 ? 10.192 5.888 -9.650 1.00 96.94 93 GLU A N 1
ATOM 704 C CA . GLU A 1 93 ? 11.279 6.860 -9.773 1.00 96.94 93 GLU A CA 1
ATOM 705 C C . GLU A 1 93 ? 12.630 6.240 -9.375 1.00 96.94 93 GLU A C 1
ATOM 707 O O . GLU A 1 93 ? 12.778 5.646 -8.304 1.00 96.94 93 GLU A O 1
ATOM 712 N N . GLY A 1 94 ? 13.613 6.334 -10.277 1.00 96.38 94 GLY A N 1
ATOM 713 C CA . GLY A 1 94 ? 14.957 5.779 -10.085 1.00 96.38 94 GLY A CA 1
ATOM 714 C C . GLY A 1 94 ? 15.048 4.247 -10.106 1.00 96.38 94 GLY A C 1
ATOM 715 O O . GLY A 1 94 ? 16.096 3.706 -9.752 1.00 96.38 94 GLY A O 1
ATOM 716 N N . LYS A 1 95 ? 13.987 3.530 -10.500 1.00 96.25 95 LYS A N 1
ATOM 717 C CA . LYS A 1 95 ? 13.939 2.058 -10.490 1.00 96.25 95 LYS A CA 1
ATOM 718 C C . LYS A 1 95 ? 13.885 1.474 -11.892 1.00 96.25 95 LYS A C 1
ATOM 720 O O . LYS A 1 95 ? 13.364 2.084 -12.819 1.00 96.25 95 LYS A O 1
ATOM 725 N N . THR A 1 96 ? 14.394 0.251 -12.024 1.00 95.94 96 THR A N 1
ATOM 726 C CA . THR A 1 96 ? 14.335 -0.515 -13.275 1.00 95.94 96 THR A CA 1
ATOM 727 C C . THR A 1 96 ? 13.225 -1.562 -13.168 1.00 95.94 96 THR A C 1
ATOM 729 O O . THR A 1 96 ? 13.348 -2.464 -12.336 1.00 95.94 96 THR A O 1
ATOM 732 N N . PRO A 1 97 ? 12.146 -1.469 -13.967 1.00 95.00 97 PRO A N 1
ATOM 733 C CA . PRO A 1 97 ? 11.082 -2.469 -13.970 1.00 95.00 97 PRO A CA 1
ATOM 734 C C . PRO A 1 97 ? 11.605 -3.869 -14.308 1.00 95.00 97 PRO A C 1
ATOM 736 O O . PRO A 1 97 ? 12.461 -4.026 -15.177 1.00 95.00 97 PRO A O 1
ATOM 739 N N . GLY A 1 98 ? 11.072 -4.891 -13.640 1.00 94.81 98 GLY A N 1
ATOM 740 C CA . GLY A 1 98 ? 11.474 -6.280 -13.859 1.00 94.81 98 GLY A CA 1
ATOM 741 C C . GLY A 1 98 ? 12.885 -6.605 -13.364 1.00 94.81 98 GLY A C 1
ATOM 742 O O . GLY A 1 98 ? 13.489 -7.564 -13.842 1.00 94.81 98 GLY A O 1
ATOM 743 N N . SER A 1 99 ? 13.417 -5.835 -12.410 1.00 95.56 99 SER A N 1
ATOM 744 C CA . SER A 1 99 ? 14.700 -6.147 -11.776 1.00 95.56 99 SER A CA 1
ATOM 745 C C . SER A 1 99 ? 14.691 -7.580 -11.212 1.00 95.56 99 SER A C 1
ATOM 747 O O . SER A 1 99 ? 13.663 -8.032 -10.690 1.00 95.56 99 SER A O 1
ATOM 749 N N . PRO A 1 100 ? 15.808 -8.324 -11.283 1.00 94.50 100 PRO A N 1
ATOM 750 C CA . PRO A 1 100 ? 15.882 -9.652 -10.690 1.00 94.50 100 PRO A CA 1
ATOM 751 C C . PRO A 1 100 ? 15.753 -9.557 -9.169 1.00 94.50 100 PRO A C 1
ATOM 753 O O . PRO A 1 100 ? 16.258 -8.618 -8.550 1.00 94.50 100 PRO A O 1
ATOM 756 N N . LEU A 1 101 ? 15.087 -10.541 -8.564 1.00 88.00 101 LEU A N 1
ATOM 757 C CA . LEU A 1 101 ? 15.036 -10.651 -7.109 1.00 88.00 101 LEU A CA 1
ATOM 758 C C . LEU A 1 101 ? 16.453 -10.845 -6.545 1.00 88.00 101 LEU A C 1
ATOM 760 O O . LEU A 1 101 ? 17.283 -11.494 -7.192 1.00 88.00 101 LEU A O 1
ATOM 764 N N . PRO A 1 102 ? 16.739 -10.320 -5.340 1.00 86.69 102 PRO A N 1
ATOM 765 C CA . PRO A 1 102 ? 17.985 -10.639 -4.662 1.00 86.69 102 PRO A CA 1
ATOM 766 C C . PRO A 1 102 ? 18.085 -12.157 -4.437 1.00 86.69 102 PRO A C 1
ATOM 768 O O . PRO A 1 102 ? 17.056 -12.828 -4.291 1.00 86.69 102 PRO A O 1
ATOM 771 N N . PRO A 1 103 ? 19.306 -12.718 -4.398 1.00 87.06 103 PRO A N 1
ATOM 772 C CA . PRO A 1 103 ? 19.483 -14.125 -4.080 1.00 87.06 103 PRO A CA 1
ATOM 773 C C . PRO A 1 103 ? 18.861 -14.426 -2.716 1.00 87.06 103 PRO A C 1
ATOM 775 O O . PRO A 1 103 ? 18.943 -13.618 -1.786 1.00 87.06 103 PRO A O 1
ATOM 778 N N . LYS A 1 104 ? 18.229 -15.599 -2.599 1.00 81.12 104 LYS A N 1
ATOM 779 C CA . LYS A 1 104 ? 17.704 -16.068 -1.317 1.00 81.12 104 LYS A CA 1
ATOM 780 C C . LYS A 1 104 ? 18.858 -16.087 -0.300 1.00 81.12 104 LYS A C 1
ATOM 782 O O . LYS A 1 104 ? 19.941 -16.553 -0.661 1.00 81.12 104 LYS A O 1
ATOM 787 N N . PRO A 1 105 ? 18.649 -15.610 0.941 1.00 81.94 105 PRO A N 1
ATOM 788 C CA . PRO A 1 105 ? 19.659 -15.732 1.980 1.00 81.94 105 PRO A CA 1
ATOM 789 C C . PRO A 1 105 ? 20.066 -17.195 2.141 1.00 81.94 105 PRO A C 1
ATOM 791 O O . PRO A 1 105 ? 19.210 -18.084 2.068 1.00 81.94 105 PRO A O 1
ATOM 794 N N . ASP A 1 106 ? 21.351 -17.432 2.384 1.00 85.06 106 ASP A N 1
ATOM 795 C CA . ASP A 1 106 ? 21.835 -18.751 2.771 1.00 85.06 106 ASP A CA 1
ATOM 796 C C . ASP A 1 106 ? 21.339 -19.033 4.196 1.00 85.06 106 ASP A C 1
ATOM 798 O O . ASP A 1 106 ? 21.940 -18.627 5.190 1.00 85.06 106 ASP A O 1
ATOM 802 N N . TRP A 1 107 ? 20.132 -19.591 4.286 1.00 85.25 107 TRP A N 1
ATOM 803 C CA . TRP A 1 107 ? 19.494 -19.959 5.540 1.00 85.25 107 TRP A CA 1
ATOM 804 C C . TRP A 1 107 ? 19.314 -21.467 5.578 1.00 85.25 107 TRP A C 1
ATOM 806 O O . TRP A 1 107 ? 18.539 -22.043 4.808 1.00 85.25 107 TRP A O 1
ATOM 816 N N . THR A 1 108 ? 20.006 -22.086 6.522 1.00 84.38 108 THR A N 1
ATOM 817 C CA . THR A 1 108 ? 19.809 -23.468 6.937 1.00 84.38 108 THR A CA 1
ATOM 818 C C . THR A 1 108 ? 19.039 -23.476 8.259 1.00 84.38 108 THR A C 1
ATOM 820 O O . THR A 1 108 ? 19.406 -22.738 9.179 1.00 84.38 108 THR A O 1
ATOM 823 N N . PRO A 1 109 ? 17.974 -24.291 8.391 1.00 83.25 109 PRO A N 1
ATOM 824 C CA . PRO A 1 109 ? 17.320 -24.469 9.677 1.00 83.25 109 PRO A CA 1
ATOM 825 C C . PRO A 1 109 ? 18.326 -24.992 10.714 1.00 83.25 109 PRO A C 1
ATOM 827 O O . PRO A 1 109 ? 19.218 -25.764 10.346 1.00 83.25 109 PRO A O 1
ATOM 830 N N . PRO A 1 110 ? 18.187 -24.627 12.001 1.00 84.62 110 PRO A N 1
ATOM 831 C CA . PRO A 1 110 ? 18.959 -25.260 13.063 1.00 84.62 110 PRO A CA 1
ATOM 832 C C . PRO A 1 110 ? 18.764 -26.780 13.017 1.00 84.62 110 PRO A C 1
ATOM 834 O O . PRO A 1 110 ? 17.651 -27.250 12.771 1.00 84.62 110 PRO A O 1
ATOM 837 N N . ALA A 1 111 ? 19.829 -27.546 13.266 1.00 85.56 111 ALA A N 1
ATOM 838 C CA . ALA A 1 111 ? 19.670 -28.964 13.564 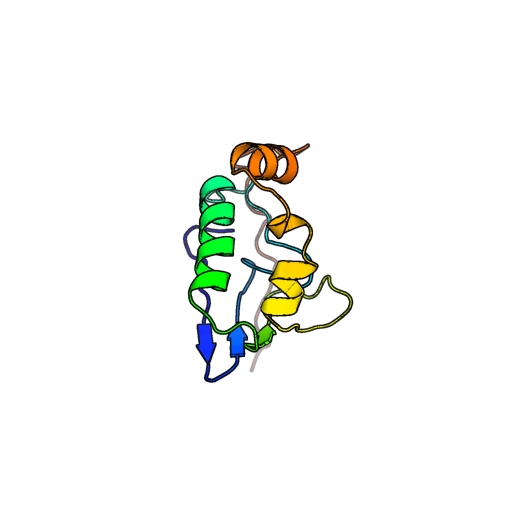1.00 85.56 111 ALA A CA 1
ATOM 839 C C . ALA A 1 111 ? 18.807 -29.079 14.831 1.00 85.56 111 ALA A C 1
ATOM 841 O O . ALA A 1 111 ? 19.119 -28.437 15.837 1.00 85.56 111 ALA A O 1
ATOM 842 N N . GLY A 1 112 ? 17.684 -29.794 14.720 1.00 77.69 112 GLY A N 1
ATOM 843 C CA . GLY A 1 112 ? 16.757 -30.036 15.828 1.00 77.69 112 GLY A CA 1
ATOM 844 C C . GLY A 1 112 ? 17.351 -30.891 16.936 1.00 77.69 112 GLY A C 1
ATOM 845 O O . GLY A 1 112 ? 18.372 -31.572 16.684 1.00 77.69 112 GLY A O 1
#